Protein AF-A0A955PTR4-F1 (afdb_monomer_lite)

pLDDT: mean 89.64, std 8.09, range [51.88, 98.44]

Structure (mmCIF, N/CA/C/O backbone):
data_AF-A0A955PTR4-F1
#
_entry.id   AF-A0A955PTR4-F1
#
loop_
_atom_site.group_PDB
_atom_site.id
_atom_site.type_symbol
_atom_site.label_atom_id
_atom_site.label_alt_id
_atom_site.label_comp_id
_atom_site.label_asym_id
_atom_site.label_entity_id
_atom_site.label_seq_id
_atom_site.pdbx_PDB_ins_code
_atom_site.Cartn_x
_atom_site.Cartn_y
_atom_site.Cartn_z
_atom_site.occupancy
_atom_site.B_iso_or_equiv
_atom_site.auth_seq_id
_atom_site.auth_comp_id
_atom_site.auth_asym_id
_atom_site.auth_atom_id
_atom_site.pdbx_PDB_model_num
ATOM 1 N N . LEU A 1 1 ? 0.702 -15.748 -20.862 1.00 64.31 1 LEU A N 1
ATOM 2 C CA . LEU A 1 1 ? 0.660 -16.627 -19.677 1.00 64.31 1 LEU A CA 1
ATOM 3 C C . LEU A 1 1 ? 0.315 -18.011 -20.183 1.00 64.31 1 LEU A C 1
ATOM 5 O O . LEU A 1 1 ? -0.729 -18.135 -20.808 1.00 64.31 1 LEU A O 1
ATOM 9 N N . ASP A 1 2 ? 1.193 -18.985 -19.986 1.00 73.88 2 ASP A N 1
ATOM 10 C CA . ASP A 1 2 ? 0.874 -20.375 -20.302 1.00 73.88 2 ASP A CA 1
ATOM 11 C C . ASP A 1 2 ? 0.509 -21.081 -18.994 1.00 73.88 2 ASP A C 1
ATOM 13 O O . ASP A 1 2 ? 1.282 -21.047 -18.034 1.00 73.88 2 ASP A O 1
ATOM 17 N N . VAL A 1 3 ? -0.714 -21.602 -18.910 1.00 79.94 3 VAL A N 1
ATOM 18 C CA . VAL A 1 3 ? -1.232 -22.267 -17.708 1.00 79.94 3 VAL A CA 1
ATOM 19 C C . VAL A 1 3 ? -1.284 -23.751 -18.009 1.00 79.94 3 VAL A C 1
ATOM 21 O O . VAL A 1 3 ? -2.210 -24.235 -18.656 1.00 79.94 3 VAL A O 1
ATOM 24 N N . VAL A 1 4 ? -0.278 -24.472 -17.524 1.00 82.06 4 VAL A N 1
ATOM 25 C CA . VAL A 1 4 ? -0.208 -25.926 -17.660 1.00 82.06 4 VAL A CA 1
ATOM 26 C C . VAL A 1 4 ? -0.780 -26.559 -16.397 1.00 82.06 4 VAL A C 1
ATOM 28 O O . VAL A 1 4 ? -0.193 -26.461 -15.320 1.00 82.06 4 VAL A O 1
ATOM 31 N N . ILE A 1 5 ? -1.940 -27.204 -16.528 1.00 80.94 5 ILE A N 1
ATOM 32 C CA . ILE A 1 5 ? -2.540 -28.004 -15.458 1.00 80.94 5 ILE A CA 1
ATOM 33 C C . ILE A 1 5 ? -2.042 -29.440 -15.617 1.00 80.94 5 ILE A C 1
ATOM 35 O O . ILE A 1 5 ? -2.319 -30.090 -16.622 1.00 80.94 5 ILE A O 1
ATOM 39 N N . ASN A 1 6 ? -1.306 -29.930 -14.620 1.00 83.31 6 ASN A N 1
ATOM 40 C CA . ASN A 1 6 ? -0.837 -31.312 -14.575 1.00 83.31 6 ASN A CA 1
ATOM 41 C C . ASN A 1 6 ? -1.760 -32.154 -13.684 1.00 83.31 6 ASN A C 1
ATOM 43 O O . ASN A 1 6 ? -2.063 -31.758 -12.561 1.00 83.31 6 ASN A O 1
ATOM 47 N N . GLY A 1 7 ? -2.159 -33.333 -14.169 1.00 85.81 7 GLY A N 1
ATOM 48 C CA . GLY A 1 7 ? -3.088 -34.238 -13.480 1.00 85.81 7 GLY A CA 1
ATOM 49 C C . GLY A 1 7 ? -4.522 -34.160 -14.017 1.00 85.81 7 GLY A C 1
ATOM 50 O O . GLY A 1 7 ? -4.799 -33.427 -14.962 1.00 85.81 7 GLY A O 1
ATOM 51 N N . THR A 1 8 ? -5.428 -34.960 -13.444 1.00 87.88 8 THR A N 1
ATOM 52 C CA . THR A 1 8 ? -6.863 -34.929 -13.787 1.00 87.88 8 THR A CA 1
ATOM 53 C C . THR A 1 8 ? -7.592 -34.063 -12.759 1.00 87.88 8 THR A C 1
ATOM 55 O O . THR A 1 8 ? -7.647 -34.476 -11.601 1.00 87.88 8 THR A O 1
ATOM 58 N N . PRO A 1 9 ? -8.129 -32.887 -13.135 1.00 88.12 9 PRO A N 1
ATOM 59 C CA . PRO A 1 9 ? -8.933 -32.071 -12.230 1.00 88.12 9 PRO A CA 1
ATOM 60 C C . PRO A 1 9 ? -10.156 -32.847 -11.733 1.00 88.12 9 PRO A C 1
ATOM 62 O O . PRO A 1 9 ? -10.814 -33.539 -12.516 1.00 88.12 9 PRO A O 1
ATOM 65 N N . ALA A 1 10 ? -10.470 -32.727 -10.447 1.00 91.06 10 ALA A N 1
ATOM 66 C CA . ALA A 1 10 ? -11.653 -33.322 -9.842 1.00 91.06 10 ALA A CA 1
ATOM 67 C C . ALA A 1 10 ? -12.820 -32.324 -9.794 1.00 91.06 10 ALA A C 1
ATOM 69 O O . ALA A 1 10 ? -12.652 -31.103 -9.863 1.00 91.06 10 ALA A O 1
ATOM 70 N N . ALA A 1 11 ? -14.041 -32.847 -9.659 1.00 90.50 11 ALA A N 1
ATOM 71 C CA . ALA A 1 11 ? -15.215 -32.011 -9.448 1.00 90.50 11 ALA A CA 1
ATOM 72 C C . ALA A 1 11 ? -15.081 -31.249 -8.117 1.00 90.50 11 ALA A C 1
ATOM 74 O O . ALA A 1 11 ? -15.007 -31.867 -7.056 1.00 90.50 11 ALA A O 1
ATOM 75 N N . GLY A 1 12 ? -15.070 -29.916 -8.186 1.00 91.00 12 GLY A N 1
ATOM 76 C CA . GLY A 1 12 ? -14.903 -29.033 -7.026 1.00 91.00 12 GLY A CA 1
ATOM 77 C C . GLY A 1 12 ? -13.548 -28.324 -6.942 1.00 91.00 12 GLY A C 1
ATOM 78 O O . GLY A 1 12 ? -13.390 -27.459 -6.083 1.00 91.00 12 GLY A O 1
ATOM 79 N N . ASP A 1 13 ? -12.601 -28.622 -7.836 1.00 91.12 13 ASP A N 1
ATOM 80 C CA . ASP A 1 13 ? -11.309 -27.934 -7.855 1.00 91.12 13 ASP A CA 1
ATOM 81 C C . ASP A 1 13 ? -11.447 -26.468 -8.305 1.00 91.12 13 ASP A C 1
ATOM 83 O O . ASP A 1 13 ? -12.068 -26.159 -9.326 1.00 91.12 13 ASP A O 1
ATOM 87 N N . VAL A 1 14 ? -10.820 -25.555 -7.555 1.00 89.19 14 VAL A N 1
ATOM 88 C CA . VAL A 1 14 ? -10.741 -24.119 -7.868 1.00 89.19 14 VAL A CA 1
ATOM 89 C C . VAL A 1 14 ? -9.279 -23.690 -7.877 1.00 89.19 14 VAL A C 1
ATOM 91 O O . VAL 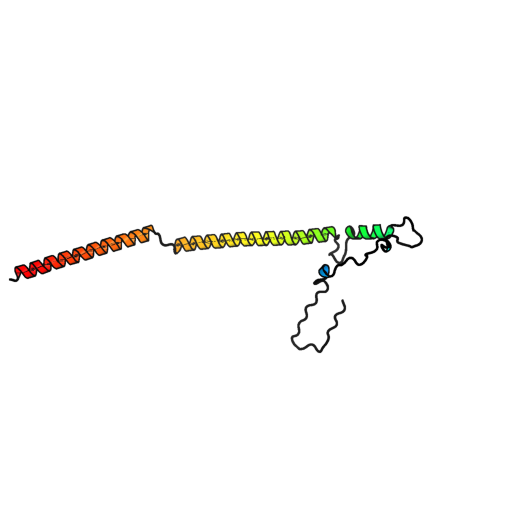A 1 14 ? -8.561 -23.873 -6.895 1.00 89.19 14 VAL A O 1
ATOM 94 N N . PHE A 1 15 ? -8.847 -23.068 -8.974 1.00 86.31 15 PHE A N 1
ATOM 95 C CA . PHE A 1 15 ? -7.480 -22.580 -9.143 1.00 86.31 15 PHE A CA 1
ATOM 96 C C . PHE A 1 15 ? -7.448 -21.053 -9.168 1.00 86.31 15 PHE A C 1
ATOM 98 O O . PHE A 1 15 ? -8.198 -20.415 -9.905 1.00 86.31 15 PHE A O 1
ATOM 105 N N . TYR A 1 16 ? -6.527 -20.470 -8.399 1.00 85.31 16 TYR A N 1
ATOM 106 C CA . TYR A 1 16 ? -6.235 -19.039 -8.431 1.00 85.31 16 TYR A CA 1
ATOM 107 C C . TYR A 1 16 ? -4.935 -18.801 -9.186 1.00 85.31 16 TYR A C 1
ATOM 109 O O . TYR A 1 16 ? -3.874 -19.274 -8.77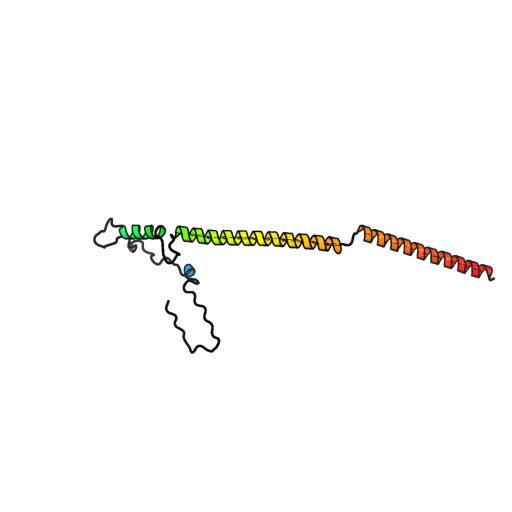9 1.00 85.31 16 TYR A O 1
ATOM 117 N N . VAL A 1 17 ? -5.013 -18.033 -10.269 1.00 86.19 17 VAL A N 1
ATOM 118 C CA . VAL A 1 17 ? -3.860 -17.700 -11.103 1.00 86.19 17 VAL A CA 1
ATOM 119 C C . VAL A 1 17 ? -3.632 -16.196 -11.049 1.00 86.19 17 VAL A C 1
ATOM 121 O O . VAL A 1 17 ? -4.512 -15.411 -11.387 1.00 86.19 17 VAL A O 1
ATOM 124 N N . ASN A 1 18 ? -2.438 -15.792 -10.620 1.00 86.62 18 ASN A N 1
ATOM 125 C CA . ASN A 1 18 ? -1.997 -14.404 -10.651 1.00 86.62 18 ASN A CA 1
ATOM 126 C C . ASN A 1 18 ? -0.582 -14.354 -11.232 1.00 86.62 18 ASN A C 1
ATOM 128 O O . ASN A 1 18 ? 0.375 -14.776 -10.587 1.00 86.62 18 ASN A O 1
ATOM 132 N N . ALA A 1 19 ? -0.471 -13.828 -12.452 1.00 84.69 19 ALA A N 1
ATOM 133 C CA . ALA A 1 19 ? 0.773 -13.754 -13.214 1.00 84.69 19 ALA A CA 1
ATOM 134 C C . ALA A 1 19 ? 1.836 -12.829 -12.595 1.00 84.69 19 ALA A C 1
ATOM 136 O O . ALA A 1 19 ? 3.012 -12.938 -12.922 1.00 84.69 19 ALA A O 1
ATOM 137 N N . GLN A 1 20 ? 1.419 -11.895 -11.742 1.00 85.62 20 GLN A N 1
ATOM 138 C CA . GLN A 1 20 ? 2.263 -10.831 -11.194 1.00 85.62 20 GLN A CA 1
ATOM 139 C C . GLN A 1 20 ? 2.624 -11.078 -9.724 1.00 85.62 20 GLN A C 1
ATOM 141 O O . GLN A 1 20 ? 3.477 -10.385 -9.165 1.00 85.62 20 GLN A O 1
ATOM 146 N N . LYS A 1 21 ? 1.990 -12.061 -9.072 1.00 88.12 21 LYS A N 1
ATOM 147 C CA . LYS A 1 21 ? 2.227 -12.367 -7.660 1.00 88.12 21 LYS A CA 1
ATOM 148 C C . LYS A 1 21 ? 3.695 -12.740 -7.449 1.00 88.12 21 LYS A C 1
ATOM 150 O O . LYS A 1 21 ? 4.177 -13.723 -7.996 1.00 88.12 21 LYS A O 1
ATOM 155 N N . GLY A 1 22 ? 4.392 -11.952 -6.632 1.00 88.56 22 GLY A N 1
ATOM 156 C CA . GLY A 1 22 ? 5.811 -12.162 -6.333 1.00 88.56 22 GLY A CA 1
ATOM 157 C C . GLY A 1 22 ? 6.778 -11.717 -7.436 1.00 88.56 22 GLY A C 1
ATOM 158 O O . GLY A 1 22 ? 7.980 -11.858 -7.246 1.00 88.56 22 GLY A O 1
ATOM 159 N N . ALA A 1 23 ? 6.308 -11.126 -8.543 1.00 90.62 23 ALA A N 1
ATOM 160 C CA . ALA A 1 23 ? 7.179 -10.698 -9.644 1.00 90.62 23 ALA A CA 1
ATOM 161 C C . ALA A 1 23 ? 8.280 -9.730 -9.176 1.00 90.62 23 ALA A C 1
ATOM 163 O O . ALA A 1 23 ? 9.449 -9.909 -9.508 1.00 90.62 23 ALA A O 1
ATOM 164 N N . ALA A 1 24 ? 7.931 -8.765 -8.319 1.00 90.69 24 ALA A N 1
ATOM 165 C CA . ALA A 1 24 ? 8.892 -7.810 -7.766 1.00 90.69 24 ALA A CA 1
ATOM 166 C C . ALA A 1 24 ? 9.992 -8.473 -6.914 1.00 90.69 24 ALA A C 1
ATOM 168 O O . ALA A 1 24 ? 11.110 -7.973 -6.872 1.00 90.69 24 ALA A O 1
ATOM 169 N N . GLN A 1 25 ? 9.710 -9.611 -6.264 1.00 93.81 25 GLN A N 1
ATOM 170 C CA . GLN A 1 25 ? 10.704 -10.346 -5.464 1.00 93.81 25 GLN A CA 1
ATOM 171 C C . GLN A 1 25 ? 11.752 -11.044 -6.338 1.00 93.81 25 GLN A C 1
ATOM 173 O O . GLN A 1 25 ? 12.829 -11.381 -5.858 1.00 93.81 25 GLN A O 1
ATOM 178 N N . GLN A 1 26 ? 11.431 -11.277 -7.611 1.00 91.75 26 GLN A N 1
ATOM 179 C CA . GLN A 1 26 ? 12.315 -11.919 -8.581 1.00 91.75 26 GLN A CA 1
ATOM 180 C C . GLN A 1 26 ? 13.119 -10.904 -9.401 1.00 91.75 26 GLN A C 1
ATOM 182 O O . GLN A 1 26 ? 13.964 -11.301 -10.203 1.00 91.75 26 GLN A O 1
ATOM 187 N N . PHE A 1 27 ? 12.870 -9.602 -9.230 1.00 92.56 27 PHE A N 1
ATOM 188 C CA . PHE A 1 27 ? 13.639 -8.575 -9.920 1.00 92.56 27 PHE A CA 1
ATOM 189 C C . PHE A 1 27 ? 15.095 -8.587 -9.458 1.00 92.56 27 PHE A C 1
ATOM 191 O O . PHE A 1 27 ? 15.402 -8.480 -8.273 1.00 92.56 27 PHE A O 1
ATOM 198 N N . ALA A 1 28 ? 15.995 -8.683 -10.432 1.00 95.19 28 ALA A N 1
ATOM 199 C CA . ALA A 1 28 ? 17.432 -8.600 -10.246 1.00 95.19 28 ALA A CA 1
ATOM 200 C C . ALA A 1 28 ? 18.061 -7.895 -11.451 1.00 95.19 28 ALA A C 1
ATOM 202 O O . ALA A 1 28 ? 17.550 -7.962 -12.572 1.00 95.19 28 ALA A O 1
ATOM 203 N N . VAL A 1 29 ? 19.191 -7.225 -11.228 1.00 93.94 29 VAL A N 1
ATOM 204 C CA . VAL A 1 29 ? 19.962 -6.623 -12.319 1.00 93.94 29 VAL A CA 1
ATOM 205 C C . VAL A 1 29 ? 20.716 -7.734 -13.045 1.00 93.94 29 VAL A C 1
ATOM 207 O O . VAL A 1 29 ? 21.630 -8.337 -12.491 1.00 93.94 29 VAL A O 1
ATOM 210 N N . ALA A 1 30 ? 20.324 -8.011 -14.289 1.00 93.50 30 ALA A N 1
ATOM 211 C CA . ALA A 1 30 ? 20.936 -9.069 -15.094 1.00 93.50 30 ALA A CA 1
ATOM 212 C C . ALA A 1 30 ? 22.295 -8.669 -15.699 1.00 93.50 30 ALA A C 1
ATOM 214 O O . ALA A 1 30 ? 23.134 -9.530 -15.958 1.00 93.50 30 ALA A O 1
ATOM 215 N N . LEU A 1 31 ? 22.520 -7.374 -15.949 1.00 93.31 31 LEU A N 1
ATOM 216 C CA . LEU A 1 31 ? 23.774 -6.869 -16.511 1.00 93.31 31 LEU A CA 1
ATOM 217 C C . LEU A 1 31 ? 24.726 -6.448 -15.388 1.00 93.31 31 LEU A C 1
ATOM 219 O O . LEU A 1 31 ? 24.484 -5.455 -14.710 1.00 93.31 31 LEU A O 1
ATOM 223 N N . SER A 1 32 ? 25.832 -7.172 -15.232 1.00 94.12 32 SER A N 1
ATOM 224 C CA . SER A 1 32 ? 26.920 -6.820 -14.307 1.00 94.12 32 SER A CA 1
ATOM 225 C C . SER A 1 32 ? 28.075 -6.065 -14.974 1.00 94.12 32 SER A C 1
ATOM 227 O O . SER A 1 32 ? 28.936 -5.530 -14.286 1.00 94.12 32 SER A O 1
ATOM 229 N N . ASP A 1 33 ? 28.119 -6.068 -16.306 1.00 95.88 33 ASP A N 1
ATOM 230 C CA . ASP A 1 33 ? 29.171 -5.469 -17.126 1.00 95.88 33 ASP A CA 1
ATOM 231 C C . ASP A 1 33 ? 28.598 -4.267 -17.883 1.00 95.88 33 ASP A C 1
ATOM 233 O O . ASP A 1 33 ? 27.625 -4.399 -18.634 1.00 95.88 33 ASP A O 1
ATOM 237 N N . THR A 1 34 ? 29.189 -3.093 -17.666 1.00 91.12 34 THR A N 1
ATOM 238 C CA . THR A 1 34 ? 28.745 -1.831 -18.265 1.00 91.12 34 THR A CA 1
ATOM 239 C C . THR A 1 34 ? 28.941 -1.799 -19.775 1.00 91.12 34 THR A C 1
ATOM 241 O O . THR A 1 34 ? 28.160 -1.145 -20.465 1.00 91.12 34 THR A O 1
ATOM 244 N N . ASP A 1 35 ? 29.907 -2.553 -20.307 1.00 91.06 35 ASP A N 1
ATOM 245 C CA . ASP A 1 35 ? 30.190 -2.591 -21.747 1.00 91.06 35 ASP A CA 1
ATOM 246 C C . ASP A 1 35 ? 29.093 -3.330 -22.530 1.00 91.06 35 ASP A C 1
ATOM 248 O O . ASP A 1 35 ? 28.985 -3.207 -23.750 1.00 91.06 35 ASP A O 1
ATOM 252 N N . LYS A 1 36 ? 28.219 -4.065 -21.829 1.00 91.75 36 LYS A N 1
ATOM 253 C CA . LYS A 1 36 ? 27.065 -4.764 -22.415 1.00 91.75 36 LYS A CA 1
ATOM 254 C C . LYS A 1 36 ? 25.796 -3.915 -22.470 1.00 91.75 36 LYS A C 1
ATOM 256 O O . LYS A 1 36 ? 24.760 -4.402 -22.925 1.00 91.75 36 LYS A O 1
ATOM 261 N N . ILE A 1 37 ? 25.841 -2.662 -22.019 1.00 91.62 37 ILE A N 1
ATOM 262 C CA . ILE A 1 37 ? 24.693 -1.759 -22.113 1.00 91.62 37 ILE A CA 1
ATOM 263 C C . ILE A 1 37 ? 24.484 -1.373 -23.582 1.00 91.62 37 ILE A C 1
ATOM 265 O O . ILE A 1 37 ? 25.282 -0.660 -24.187 1.00 91.62 37 ILE A O 1
ATOM 269 N N . ALA A 1 38 ? 23.361 -1.806 -24.156 1.00 92.69 38 ALA A N 1
ATOM 270 C CA . ALA A 1 38 ? 22.997 -1.555 -25.550 1.00 92.69 38 ALA A CA 1
ATOM 271 C C . ALA A 1 38 ? 22.467 -0.122 -25.781 1.00 92.69 38 ALA A C 1
ATOM 273 O O . ALA A 1 38 ? 21.327 0.066 -26.205 1.00 92.69 38 ALA A O 1
ATOM 274 N N . ALA A 1 39 ? 23.282 0.897 -25.486 1.00 93.31 39 ALA A N 1
ATOM 275 C CA . ALA A 1 39 ? 22.902 2.312 -25.578 1.00 93.31 39 ALA A CA 1
ATOM 276 C C . ALA A 1 39 ? 22.719 2.819 -27.024 1.00 93.31 39 ALA A C 1
ATOM 278 O O . ALA A 1 39 ? 21.898 3.709 -27.266 1.00 93.31 39 ALA A O 1
ATOM 279 N N . ALA A 1 40 ? 23.452 2.247 -27.982 1.00 94.75 40 ALA A N 1
ATOM 280 C CA . ALA A 1 40 ? 23.362 2.587 -29.399 1.00 94.75 40 ALA A CA 1
ATOM 281 C C . ALA A 1 40 ? 22.292 1.750 -30.113 1.00 94.75 40 ALA A C 1
ATOM 283 O O . ALA A 1 40 ? 22.169 0.552 -29.867 1.00 94.75 40 ALA A O 1
ATOM 284 N N . SER A 1 41 ? 21.558 2.356 -31.051 1.00 92.94 41 SER A N 1
ATOM 285 C CA . SER A 1 41 ? 20.563 1.635 -31.864 1.00 92.94 41 SER A CA 1
ATOM 286 C C . SER A 1 41 ? 21.179 0.720 -32.929 1.00 92.94 41 SER A C 1
ATOM 288 O O . SER A 1 41 ? 20.531 -0.222 -33.375 1.00 92.94 41 SER A O 1
ATOM 290 N N . THR A 1 42 ? 22.422 0.983 -33.348 1.00 90.31 42 THR A N 1
ATOM 291 C CA . THR A 1 42 ? 23.145 0.188 -34.353 1.00 90.31 42 THR A CA 1
ATOM 292 C C . THR A 1 42 ? 24.648 0.159 -34.071 1.00 90.31 42 THR A C 1
ATOM 294 O O . THR A 1 42 ? 25.198 1.092 -33.484 1.00 90.31 42 THR A O 1
ATOM 297 N N . ALA A 1 43 ? 25.332 -0.882 -34.557 1.00 83.75 43 ALA A N 1
ATOM 298 C CA . ALA A 1 43 ? 26.788 -1.023 -34.443 1.00 83.75 43 ALA A CA 1
ATOM 299 C C . ALA A 1 43 ? 27.584 -0.045 -35.334 1.00 83.75 43 ALA A C 1
ATOM 301 O O . ALA A 1 43 ? 28.770 0.157 -35.110 1.00 83.75 43 ALA A O 1
ATOM 302 N N . ALA A 1 44 ? 26.954 0.573 -36.338 1.00 78.88 44 ALA A N 1
ATOM 303 C CA . ALA A 1 44 ? 27.612 1.512 -37.253 1.00 78.88 44 ALA A CA 1
ATOM 304 C C . ALA A 1 44 ? 27.668 2.961 -36.721 1.00 78.88 44 ALA A C 1
ATOM 306 O O . ALA A 1 44 ? 28.337 3.801 -37.311 1.00 78.88 44 ALA A O 1
ATOM 307 N N . GLY A 1 45 ? 26.957 3.268 -35.629 1.00 66.94 45 GLY A N 1
ATOM 308 C CA . GLY A 1 45 ? 26.850 4.616 -35.052 1.00 66.94 45 GLY A CA 1
ATOM 309 C C . GLY A 1 45 ? 27.739 4.872 -33.831 1.00 66.94 45 GLY A C 1
ATOM 310 O O . GLY A 1 45 ? 27.508 5.837 -33.105 1.00 66.94 45 GLY A O 1
ATOM 311 N N . ILE A 1 46 ? 28.703 3.997 -33.551 1.00 76.50 46 ILE A N 1
ATOM 312 C CA . ILE A 1 46 ? 29.617 4.114 -32.408 1.00 76.50 46 ILE A CA 1
ATOM 313 C C . ILE A 1 46 ? 30.993 4.650 -32.844 1.00 76.50 46 ILE A C 1
ATOM 315 O O . ILE A 1 46 ? 31.500 4.215 -33.878 1.00 76.50 46 ILE A O 1
ATOM 319 N N . PRO A 1 47 ? 31.619 5.550 -32.051 1.00 79.31 47 PRO A N 1
ATOM 320 C CA . PRO A 1 47 ? 31.128 6.112 -30.785 1.00 79.31 47 PRO A CA 1
ATOM 321 C C . PRO A 1 47 ? 30.130 7.274 -30.979 1.00 79.31 47 PRO A C 1
ATOM 323 O O . PRO A 1 47 ? 30.234 8.039 -31.932 1.00 79.31 47 PRO A O 1
ATOM 326 N N . GLY A 1 48 ? 29.188 7.436 -30.040 1.00 83.94 48 GLY A N 1
ATOM 327 C CA . GLY A 1 48 ? 28.320 8.624 -29.937 1.00 83.94 48 GLY A CA 1
ATOM 328 C C . GLY A 1 48 ? 26.813 8.384 -30.096 1.00 83.94 48 GLY A C 1
ATOM 329 O O . GLY A 1 48 ? 26.026 9.202 -29.625 1.00 83.94 48 GLY A O 1
ATOM 330 N N . ASN A 1 49 ? 26.378 7.270 -30.690 1.00 92.75 49 ASN A N 1
ATOM 331 C CA . ASN A 1 49 ? 24.953 6.927 -30.753 1.00 92.75 49 ASN A CA 1
ATOM 332 C C . ASN A 1 49 ? 24.421 6.490 -29.374 1.00 92.75 49 ASN A C 1
ATOM 334 O O . ASN A 1 49 ? 24.896 5.516 -28.793 1.00 92.75 49 ASN A O 1
ATOM 338 N N . ASN A 1 50 ? 23.404 7.198 -28.880 1.00 93.00 50 ASN A N 1
ATOM 339 C CA . ASN A 1 50 ? 22.729 6.949 -27.605 1.00 93.00 50 ASN A CA 1
ATOM 340 C C . ASN A 1 50 ? 21.204 6.776 -27.759 1.00 93.00 50 ASN A C 1
ATOM 342 O O . ASN A 1 50 ? 20.457 6.960 -26.796 1.00 93.00 50 ASN A O 1
ATOM 346 N N . THR A 1 51 ? 20.715 6.452 -28.960 1.00 95.12 51 THR A N 1
ATOM 347 C CA . THR A 1 51 ? 19.274 6.414 -29.253 1.00 95.12 51 THR A CA 1
ATOM 348 C C . THR A 1 51 ? 18.508 5.446 -28.347 1.00 95.12 51 THR A C 1
ATOM 350 O O . THR A 1 51 ? 17.434 5.795 -27.863 1.00 95.12 51 THR A O 1
ATOM 353 N N . ASN A 1 52 ? 19.047 4.258 -28.052 1.00 94.50 52 ASN A N 1
ATOM 354 C CA . ASN A 1 52 ? 18.370 3.320 -27.151 1.00 94.50 52 ASN A CA 1
ATOM 355 C C . ASN A 1 52 ? 18.373 3.819 -25.702 1.00 94.50 52 ASN A C 1
ATOM 357 O O . ASN A 1 52 ? 17.402 3.593 -24.986 1.00 94.50 52 ASN A O 1
ATOM 361 N N . ALA A 1 53 ? 19.423 4.526 -25.276 1.00 93.88 53 ALA A N 1
ATOM 362 C CA . ALA A 1 53 ? 19.451 5.149 -23.955 1.00 93.88 53 ALA A CA 1
ATOM 363 C C . ALA A 1 53 ? 18.382 6.251 -23.830 1.00 93.88 53 ALA A C 1
ATOM 365 O O . ALA A 1 53 ? 17.688 6.316 -22.818 1.00 93.88 53 ALA A O 1
ATOM 366 N N . LEU A 1 54 ? 18.182 7.064 -24.874 1.00 94.94 54 LEU A N 1
ATOM 367 C CA . LEU A 1 54 ? 17.087 8.041 -24.918 1.00 94.94 54 LEU A CA 1
ATOM 368 C C . LEU A 1 54 ? 15.713 7.356 -24.879 1.00 94.94 54 LEU A C 1
ATOM 370 O O . LEU A 1 54 ? 14.833 7.797 -24.142 1.00 94.94 54 LEU A O 1
ATOM 374 N N . ASN A 1 55 ? 15.543 6.245 -25.603 1.00 95.12 55 ASN A N 1
ATOM 375 C CA . ASN A 1 55 ? 14.311 5.456 -25.558 1.00 95.12 55 ASN A CA 1
ATOM 376 C C . ASN A 1 55 ? 14.056 4.864 -24.163 1.00 95.12 55 ASN A C 1
ATOM 378 O O . ASN A 1 55 ? 12.918 4.879 -23.702 1.00 95.12 55 ASN A O 1
ATOM 382 N N . LEU A 1 56 ? 15.097 4.392 -23.469 1.00 93.81 56 LEU A N 1
ATOM 383 C CA . LEU A 1 56 ? 14.999 3.895 -22.095 1.00 93.81 56 LEU A CA 1
ATOM 384 C C . LEU A 1 56 ? 14.531 4.994 -21.133 1.00 93.81 56 LEU A C 1
ATOM 386 O O . LEU A 1 56 ? 13.642 4.755 -20.323 1.00 93.81 56 LEU A O 1
ATOM 390 N N . VAL A 1 57 ? 15.075 6.209 -21.251 1.00 93.88 57 VAL A N 1
ATOM 391 C CA . VAL A 1 57 ? 14.607 7.363 -20.463 1.00 93.88 57 VAL A CA 1
ATOM 392 C C . VAL A 1 57 ? 13.148 7.689 -20.793 1.00 93.88 57 VAL A C 1
ATOM 394 O O . VAL A 1 57 ? 12.353 7.937 -19.888 1.00 93.88 57 VAL A O 1
ATOM 397 N N . ALA A 1 58 ? 12.765 7.624 -22.070 1.00 94.31 58 ALA A N 1
ATOM 398 C CA . ALA A 1 58 ? 11.397 7.896 -22.501 1.00 94.31 58 ALA A CA 1
ATOM 399 C C . ALA A 1 58 ? 10.368 6.899 -21.936 1.00 94.31 58 ALA A C 1
ATOM 401 O O . ALA A 1 58 ? 9.205 7.265 -21.792 1.00 94.31 58 ALA A O 1
ATOM 402 N N . ILE A 1 59 ? 10.759 5.677 -21.546 1.00 93.19 59 ILE A N 1
ATOM 403 C CA . ILE A 1 59 ? 9.854 4.728 -20.866 1.00 93.19 59 ILE A CA 1
ATOM 404 C C . ILE A 1 59 ? 9.261 5.344 -19.591 1.00 93.19 59 ILE A C 1
ATOM 406 O O . ILE A 1 59 ? 8.097 5.090 -19.283 1.00 93.19 59 ILE A O 1
ATOM 410 N N . HIS A 1 60 ? 10.016 6.185 -18.878 1.00 88.38 60 HIS A N 1
ATOM 411 C CA . HIS A 1 60 ? 9.534 6.858 -17.672 1.00 88.38 60 HIS A CA 1
ATOM 412 C C . HIS A 1 60 ? 8.393 7.847 -17.959 1.00 88.38 60 HIS A C 1
ATOM 414 O O . HIS A 1 60 ? 7.474 7.982 -17.153 1.00 88.38 60 HIS A O 1
ATOM 420 N N . THR A 1 61 ? 8.438 8.530 -19.106 1.00 89.81 61 THR A N 1
ATOM 421 C CA . THR A 1 61 ? 7.498 9.604 -19.471 1.00 89.81 61 THR A CA 1
ATOM 422 C C . THR A 1 61 ? 6.406 9.167 -20.440 1.00 89.81 61 THR A C 1
ATOM 424 O O . THR A 1 61 ? 5.395 9.852 -20.579 1.00 89.81 61 THR A O 1
ATOM 427 N N . ASN A 1 62 ? 6.597 8.049 -21.134 1.00 95.00 62 ASN A N 1
ATOM 428 C CA . ASN A 1 62 ? 5.604 7.502 -22.043 1.00 95.00 62 ASN A CA 1
ATOM 429 C C . ASN A 1 62 ? 4.449 6.878 -21.259 1.00 95.00 62 ASN A C 1
ATOM 431 O O . ASN A 1 62 ? 4.625 6.331 -20.170 1.00 95.00 62 ASN A O 1
ATOM 435 N N . ARG A 1 63 ? 3.250 6.964 -21.834 1.00 95.44 63 ARG A N 1
ATOM 436 C CA . ARG A 1 63 ? 2.050 6.350 -21.268 1.00 95.44 63 ARG A CA 1
ATOM 437 C C . ARG A 1 63 ? 1.999 4.881 -21.669 1.00 95.44 63 ARG A C 1
ATOM 439 O O . ARG A 1 63 ? 2.156 4.561 -22.846 1.00 95.44 63 ARG A O 1
ATOM 446 N N . HIS A 1 64 ? 1.744 4.009 -20.701 1.00 93.56 64 HIS A N 1
ATOM 447 C CA . HIS A 1 64 ? 1.685 2.562 -20.902 1.00 93.56 64 HIS A CA 1
ATOM 448 C C . HIS A 1 64 ? 0.244 2.083 -20.783 1.00 93.56 64 HIS A C 1
ATOM 450 O O . HIS A 1 64 ? -0.401 2.299 -19.757 1.00 93.56 64 HIS A O 1
ATOM 456 N N . VAL A 1 65 ? -0.271 1.429 -21.826 1.00 92.12 65 VAL A N 1
ATOM 457 C CA . VAL A 1 65 ? -1.656 0.921 -21.858 1.00 92.12 65 VAL A CA 1
ATOM 458 C C . VAL A 1 65 ? -1.898 -0.087 -20.733 1.00 92.12 65 VAL A C 1
ATOM 460 O O . VAL A 1 65 ? -2.923 0.001 -20.061 1.00 92.12 65 VAL A O 1
ATOM 463 N N . ASP A 1 66 ? -0.917 -0.947 -20.453 1.00 88.88 66 ASP A N 1
ATOM 464 C CA . ASP A 1 66 ? -0.983 -1.967 -19.396 1.00 88.88 66 ASP A CA 1
ATOM 465 C C . ASP A 1 66 ? -1.109 -1.379 -17.980 1.00 88.88 66 ASP A C 1
ATOM 467 O O . ASP A 1 66 ? -1.555 -2.065 -17.064 1.00 88.88 66 ASP A O 1
ATOM 471 N N . LEU A 1 67 ? -0.748 -0.104 -17.798 1.00 90.62 67 LEU A N 1
ATOM 472 C CA . LEU A 1 67 ? -0.873 0.620 -16.529 1.00 90.62 67 LEU A CA 1
ATOM 473 C C . LEU A 1 67 ? -2.165 1.446 -16.441 1.00 90.62 67 LEU A C 1
ATOM 475 O O . LEU A 1 67 ? -2.317 2.250 -15.529 1.00 90.62 67 LEU A O 1
ATOM 479 N N . GLY A 1 68 ? -3.088 1.296 -17.395 1.00 91.62 68 GLY A N 1
ATOM 480 C CA . GLY A 1 68 ? -4.270 2.157 -17.504 1.00 91.62 68 GLY A CA 1
ATOM 481 C C . GLY A 1 68 ? -4.008 3.427 -18.312 1.00 91.62 68 GLY A C 1
ATOM 482 O O . GLY A 1 68 ? -4.632 4.460 -18.078 1.00 91.62 68 GLY A O 1
ATOM 483 N N . ASN A 1 69 ? -3.084 3.355 -19.277 1.00 95.25 69 ASN A N 1
ATOM 484 C CA . ASN A 1 69 ? -2.661 4.478 -20.109 1.00 95.25 69 ASN A CA 1
ATOM 485 C C . ASN A 1 69 ? -2.117 5.640 -19.267 1.00 95.25 69 ASN A C 1
ATOM 487 O O . ASN A 1 69 ? -2.522 6.769 -19.480 1.00 95.25 69 ASN A O 1
ATOM 491 N N . VAL A 1 70 ? -1.214 5.395 -18.318 1.00 95.94 70 VAL A N 1
ATOM 492 C CA . VAL A 1 70 ? -0.543 6.436 -17.510 1.00 95.94 70 VAL A CA 1
ATOM 493 C C . VAL A 1 70 ? 0.975 6.276 -17.582 1.00 95.94 70 VAL A C 1
ATOM 495 O O . VAL A 1 70 ? 1.467 5.267 -18.093 1.00 95.94 70 VAL A O 1
ATOM 498 N N . THR A 1 71 ? 1.730 7.276 -17.123 1.00 95.75 71 THR A N 1
ATOM 499 C CA . THR A 1 71 ? 3.194 7.156 -17.027 1.00 95.75 71 THR A CA 1
ATOM 500 C C . THR A 1 71 ? 3.598 6.302 -15.822 1.00 95.75 71 THR A C 1
ATOM 502 O O . THR A 1 71 ? 2.797 6.087 -14.910 1.00 95.75 71 THR A O 1
ATOM 505 N N . LEU A 1 72 ? 4.848 5.827 -15.781 1.00 93.62 72 LEU A N 1
ATOM 506 C CA . LEU A 1 72 ? 5.354 5.088 -14.614 1.00 93.62 72 LEU A CA 1
ATOM 507 C C . LEU A 1 72 ? 5.311 5.937 -13.333 1.00 93.62 72 LEU A C 1
ATOM 509 O O . LEU A 1 72 ? 4.974 5.427 -12.265 1.00 93.62 72 LEU A O 1
ATOM 513 N N . ASN A 1 73 ? 5.605 7.233 -13.447 1.00 92.50 73 ASN A N 1
ATOM 514 C CA . ASN A 1 73 ? 5.556 8.167 -12.325 1.00 92.50 73 ASN A CA 1
ATOM 515 C C . ASN A 1 73 ? 4.125 8.396 -11.814 1.00 92.50 73 ASN A C 1
ATOM 517 O O . ASN A 1 73 ? 3.887 8.415 -10.605 1.00 92.50 73 ASN A O 1
ATOM 521 N N . ASP A 1 74 ? 3.166 8.535 -12.732 1.00 94.38 74 ASP A N 1
ATOM 522 C CA . ASP A 1 74 ? 1.754 8.681 -12.373 1.00 94.38 74 ASP A CA 1
ATOM 523 C C . ASP A 1 74 ? 1.245 7.415 -11.685 1.00 94.38 74 ASP A C 1
ATOM 525 O O . ASP A 1 74 ? 0.632 7.501 -10.626 1.00 94.38 74 ASP A O 1
ATOM 529 N N . TYR A 1 75 ? 1.552 6.237 -12.240 1.00 94.62 75 TYR A N 1
ATOM 530 C CA . TYR A 1 75 ? 1.154 4.956 -11.657 1.00 94.62 75 TYR A CA 1
ATOM 531 C C . TYR A 1 75 ? 1.685 4.791 -10.227 1.00 94.62 75 TYR A C 1
ATOM 533 O O . TYR A 1 75 ? 0.953 4.378 -9.325 1.00 94.62 75 TYR A O 1
ATOM 541 N N . HIS A 1 76 ? 2.948 5.162 -9.998 1.00 92.56 76 HIS A N 1
ATOM 542 C CA . HIS A 1 76 ? 3.546 5.152 -8.666 1.00 92.56 76 HIS A CA 1
ATOM 543 C C . HIS A 1 76 ? 2.829 6.109 -7.703 1.00 92.56 76 HIS A C 1
ATOM 545 O O . HIS A 1 76 ? 2.495 5.722 -6.583 1.00 92.56 76 HIS A O 1
ATOM 551 N N . THR A 1 77 ? 2.547 7.332 -8.156 1.00 95.19 77 THR A N 1
ATOM 552 C CA . THR A 1 77 ? 1.865 8.359 -7.357 1.00 95.19 77 THR A CA 1
ATOM 553 C C . THR A 1 77 ? 0.438 7.944 -7.003 1.00 95.19 77 THR A C 1
ATOM 555 O O . THR A 1 77 ? 0.038 8.085 -5.850 1.00 95.19 77 THR A O 1
ATOM 558 N N . ILE A 1 78 ? -0.307 7.384 -7.961 1.00 95.50 78 ILE A N 1
ATOM 559 C CA . ILE A 1 78 ? -1.660 6.851 -7.751 1.00 95.50 78 ILE A CA 1
ATOM 560 C C . ILE A 1 78 ? -1.621 5.727 -6.717 1.00 95.50 78 ILE A C 1
ATOM 562 O O . ILE A 1 78 ? -2.338 5.792 -5.728 1.00 95.50 78 ILE A O 1
ATOM 566 N N . THR A 1 79 ? -0.718 4.756 -6.880 1.00 94.19 79 THR A N 1
ATOM 567 C CA . THR A 1 79 ? -0.609 3.612 -5.960 1.00 94.19 79 THR A CA 1
ATOM 568 C C . THR A 1 79 ? -0.333 4.061 -4.519 1.00 94.19 79 THR A C 1
ATOM 570 O O . THR A 1 79 ? -0.942 3.554 -3.579 1.00 94.19 79 THR A O 1
ATOM 573 N N . ILE A 1 80 ? 0.579 5.021 -4.322 1.00 96.56 80 ILE A N 1
ATOM 574 C CA . ILE A 1 80 ? 0.848 5.586 -2.990 1.00 96.56 80 ILE A CA 1
ATOM 575 C C . ILE A 1 80 ? -0.363 6.372 -2.478 1.00 96.56 80 ILE A C 1
ATOM 577 O O . ILE A 1 80 ? -0.705 6.263 -1.299 1.00 96.56 80 ILE A O 1
ATOM 581 N N . GLY A 1 81 ? -1.006 7.149 -3.351 1.00 97.88 81 GLY A N 1
ATOM 582 C CA . GLY A 1 81 ? -2.218 7.899 -3.038 1.00 97.88 81 GLY A CA 1
ATOM 583 C C . GLY A 1 81 ? -3.332 6.995 -2.523 1.00 97.88 81 GLY A C 1
ATOM 584 O O . GLY A 1 81 ? -3.881 7.267 -1.461 1.00 97.88 81 GLY A O 1
ATOM 585 N N . ASP A 1 82 ? -3.588 5.877 -3.201 1.00 97.19 82 ASP A N 1
ATOM 586 C CA . ASP A 1 82 ? -4.612 4.901 -2.823 1.00 97.19 82 ASP A CA 1
ATOM 587 C C . ASP A 1 82 ? -4.346 4.309 -1.434 1.00 97.19 82 ASP A C 1
ATOM 589 O O . ASP A 1 82 ? -5.247 4.243 -0.596 1.00 97.19 82 ASP A O 1
ATOM 593 N N . VAL A 1 83 ? -3.093 3.936 -1.142 1.00 98.00 83 VAL A N 1
ATOM 594 C CA . VAL A 1 83 ? -2.696 3.446 0.190 1.00 98.00 83 VAL A CA 1
ATOM 595 C C . VAL A 1 83 ? -2.888 4.530 1.252 1.00 98.00 83 VAL A C 1
ATOM 597 O O . VAL A 1 83 ? -3.404 4.247 2.337 1.00 98.00 83 VAL A O 1
ATOM 600 N N . GLY A 1 84 ? -2.500 5.770 0.952 1.00 98.00 84 GLY A N 1
ATOM 601 C CA . GLY A 1 84 ? -2.677 6.910 1.849 1.00 98.00 84 GLY A CA 1
ATOM 602 C C . GLY A 1 84 ? -4.149 7.185 2.154 1.00 98.00 84 GLY A C 1
ATOM 603 O O . GLY A 1 84 ? -4.531 7.284 3.321 1.00 98.00 84 GLY A O 1
ATOM 604 N N . SER A 1 85 ? -4.989 7.231 1.121 1.00 98.12 85 SER A N 1
ATOM 605 C CA . SER A 1 85 ? -6.435 7.420 1.239 1.00 98.12 85 SER A CA 1
ATOM 606 C C . SER A 1 85 ? -7.097 6.292 2.030 1.00 98.12 85 SER A C 1
ATOM 608 O O . SER A 1 85 ? -7.831 6.577 2.975 1.00 98.12 85 SER A O 1
ATOM 610 N N . ALA A 1 86 ? -6.782 5.027 1.733 1.00 98.19 86 ALA A N 1
ATOM 611 C CA . ALA A 1 86 ? -7.322 3.877 2.462 1.00 98.19 86 ALA A CA 1
ATOM 612 C C . ALA A 1 86 ? -6.903 3.870 3.944 1.00 98.19 86 ALA A C 1
ATOM 614 O O . ALA A 1 86 ? -7.692 3.533 4.832 1.00 98.19 86 ALA A O 1
ATOM 615 N N . THR A 1 87 ? -5.666 4.283 4.232 1.00 98.31 87 THR A N 1
ATOM 616 C CA . THR A 1 87 ? -5.162 4.419 5.607 1.00 98.31 87 THR A CA 1
ATOM 617 C C . THR A 1 87 ? -5.897 5.529 6.357 1.00 98.31 87 THR A C 1
ATOM 619 O O . THR A 1 87 ? -6.304 5.339 7.507 1.00 98.31 87 THR A O 1
ATOM 622 N N . GLN A 1 88 ? -6.103 6.679 5.712 1.00 98.19 88 GLN A N 1
ATOM 623 C CA . GLN A 1 88 ? -6.840 7.803 6.287 1.00 98.19 88 GLN A CA 1
ATOM 624 C C . GLN A 1 88 ? -8.299 7.432 6.579 1.00 98.19 88 GLN A C 1
ATOM 626 O O . GLN A 1 88 ? -8.799 7.737 7.664 1.00 98.19 88 GLN A O 1
ATOM 631 N N . GLU A 1 89 ? -8.966 6.752 5.646 1.00 98.19 89 GLU A N 1
ATOM 632 C CA . GLU A 1 89 ? -10.333 6.260 5.823 1.00 98.19 89 GLU A CA 1
ATOM 633 C C . GLU A 1 89 ? -10.420 5.284 7.002 1.00 98.19 89 GLU A C 1
ATOM 635 O O . GLU A 1 89 ? -11.240 5.464 7.903 1.00 98.19 89 GLU A O 1
ATOM 640 N N . SER A 1 90 ? -9.507 4.310 7.061 1.00 98.25 90 SER A N 1
ATOM 641 C CA . SER A 1 90 ? -9.453 3.322 8.146 1.00 98.25 90 SER A CA 1
ATOM 642 C C . SER A 1 90 ? -9.203 3.971 9.510 1.00 98.25 90 SER A C 1
ATOM 644 O O . SER A 1 90 ? -9.833 3.606 10.502 1.00 98.25 90 SER A O 1
ATOM 646 N N . THR A 1 91 ? -8.320 4.970 9.568 1.00 98.38 91 THR A N 1
ATOM 647 C CA . THR A 1 91 ? -8.019 5.717 10.801 1.00 98.38 91 THR A CA 1
ATOM 648 C C 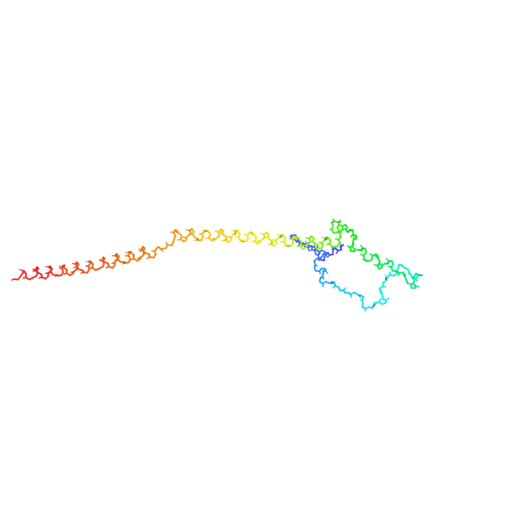. THR A 1 91 ? -9.230 6.517 11.272 1.00 98.38 91 THR A C 1
ATOM 650 O O . THR A 1 91 ? -9.554 6.516 12.460 1.00 98.38 91 THR A O 1
ATOM 653 N N . GLN A 1 92 ? -9.935 7.170 10.345 1.00 98.38 92 GLN A N 1
ATOM 654 C CA . GLN A 1 92 ? -11.143 7.921 10.668 1.00 98.38 92 GLN A CA 1
ATOM 655 C C . GLN A 1 92 ? -12.259 6.997 11.168 1.00 98.38 92 GLN A C 1
ATOM 657 O O . GLN A 1 92 ? -12.910 7.309 12.167 1.00 98.38 92 GLN A O 1
ATOM 662 N N . ALA A 1 93 ? -12.453 5.850 10.514 1.00 98.25 93 ALA A N 1
ATOM 663 C CA . ALA A 1 93 ? -13.420 4.844 10.936 1.00 98.25 93 ALA A CA 1
ATOM 664 C C . ALA A 1 93 ? -13.097 4.301 12.336 1.00 98.25 93 ALA A C 1
ATOM 666 O O . ALA A 1 93 ? -13.993 4.204 13.177 1.00 98.25 93 ALA A O 1
ATOM 667 N N . LEU A 1 94 ? -11.820 4.011 12.612 1.00 98.44 94 LEU A N 1
ATOM 668 C CA . LEU A 1 94 ? -11.359 3.577 13.930 1.00 98.44 94 LEU A CA 1
ATOM 669 C C . LEU A 1 94 ? -11.654 4.630 15.003 1.00 98.44 94 LEU A C 1
ATOM 671 O O . LEU A 1 94 ? -12.211 4.296 16.043 1.00 98.44 94 LEU A O 1
ATOM 675 N N . HIS A 1 95 ? -11.339 5.899 14.738 1.00 98.31 95 HIS A N 1
ATOM 676 C CA . HIS A 1 95 ? -11.609 6.992 15.671 1.00 98.31 95 HIS A CA 1
ATOM 677 C C . HIS A 1 95 ? -13.108 7.142 15.964 1.00 98.31 95 HIS A C 1
ATOM 679 O O . HIS A 1 95 ? -13.512 7.241 17.121 1.00 98.31 95 HIS A O 1
ATOM 685 N N . SER A 1 96 ? -13.955 7.100 14.932 1.00 98.06 96 SER A N 1
ATOM 686 C CA . SER A 1 96 ? -15.411 7.145 15.106 1.00 98.06 96 SER A CA 1
ATOM 687 C C . SER A 1 96 ? -15.933 5.966 15.928 1.00 98.06 96 SER A C 1
ATOM 689 O O . SER A 1 96 ? -16.793 6.157 16.785 1.00 98.06 96 SER A O 1
ATOM 691 N N . LYS A 1 97 ? -15.395 4.760 15.712 1.00 97.94 97 LYS A N 1
ATOM 692 C CA . LYS A 1 97 ? -15.762 3.575 16.495 1.00 97.94 97 LYS A CA 1
ATOM 693 C C . LYS A 1 97 ? -15.283 3.656 17.939 1.00 97.94 97 LYS A C 1
ATOM 695 O O . LYS A 1 97 ? -16.018 3.240 18.827 1.00 97.94 97 LYS A O 1
ATOM 700 N N . GLN A 1 98 ? -14.108 4.231 18.185 1.00 98.00 98 GLN A N 1
ATOM 701 C CA . GLN A 1 98 ? -13.628 4.462 19.544 1.00 98.00 98 GLN A CA 1
ATOM 702 C C . GLN A 1 98 ? -14.550 5.425 20.298 1.00 98.00 98 GLN A C 1
ATOM 704 O O . GLN A 1 98 ? -14.971 5.112 21.405 1.00 98.00 98 GLN A O 1
ATOM 709 N N . LEU A 1 99 ? -14.955 6.534 19.670 1.00 97.94 99 LEU A N 1
ATOM 710 C CA . LEU A 1 99 ? -15.912 7.468 20.271 1.00 97.94 99 LEU A CA 1
ATOM 711 C C . LEU A 1 99 ? -17.260 6.806 20.588 1.00 97.94 99 LEU A C 1
ATOM 713 O O . LEU A 1 99 ? -17.840 7.070 21.638 1.00 97.94 99 LEU A O 1
ATOM 717 N N . GLU A 1 100 ? -17.760 5.945 19.701 1.00 97.94 100 GLU A N 1
ATOM 718 C CA . GLU A 1 100 ? -18.987 5.173 19.937 1.00 97.94 100 GLU A CA 1
ATOM 719 C C . GLU A 1 100 ? -18.837 4.244 21.155 1.00 97.94 100 GLU A C 1
ATOM 721 O O . GLU A 1 100 ? -19.712 4.206 22.020 1.00 97.94 100 GLU A O 1
ATOM 726 N N . VAL A 1 101 ? -17.705 3.542 21.267 1.00 97.62 101 VAL A N 1
ATOM 727 C CA . VAL A 1 101 ? -17.392 2.688 22.424 1.00 97.62 101 VAL A CA 1
ATOM 728 C C . VAL A 1 101 ? -17.302 3.504 23.712 1.00 97.62 101 VAL A C 1
ATOM 730 O O . VAL A 1 101 ? -17.874 3.094 24.722 1.00 97.62 101 VAL A O 1
ATOM 733 N N . ASP A 1 102 ? -16.639 4.658 23.689 1.00 96.81 102 ASP A N 1
ATOM 734 C CA . ASP A 1 102 ? -16.486 5.522 24.861 1.00 96.81 102 ASP A CA 1
ATOM 735 C C . ASP A 1 102 ? -17.850 6.049 25.335 1.00 96.81 102 ASP A C 1
ATOM 737 O O . ASP A 1 102 ? -18.160 6.005 26.526 1.00 96.81 102 ASP A O 1
ATOM 741 N N . GLN A 1 103 ? -18.717 6.465 24.404 1.00 95.62 103 GLN A N 1
ATOM 742 C CA . GLN A 1 103 ? -20.083 6.906 24.709 1.00 95.62 103 GLN A CA 1
ATOM 743 C C . GLN A 1 103 ? -20.932 5.786 25.319 1.00 95.62 103 GLN A C 1
ATOM 745 O O . GLN A 1 103 ? -21.617 6.001 26.320 1.00 95.62 103 GLN A O 1
ATOM 750 N N . LEU A 1 104 ? -20.886 4.584 24.738 1.00 94.81 104 LEU A N 1
ATOM 751 C CA . LEU A 1 104 ? -21.616 3.429 25.264 1.00 94.81 104 LEU A CA 1
ATOM 752 C C . LEU A 1 104 ? -21.078 2.989 26.629 1.00 94.81 104 LEU A C 1
ATOM 754 O O . LEU A 1 104 ? -21.857 2.576 27.489 1.00 94.81 104 LEU A O 1
ATOM 758 N N . THR A 1 105 ? -19.768 3.107 26.846 1.00 93.50 105 THR A N 1
ATOM 759 C CA . THR A 1 105 ? -19.131 2.818 28.135 1.00 93.50 105 THR A CA 1
ATOM 760 C C . THR A 1 105 ? -19.594 3.812 29.193 1.00 93.50 105 THR A C 1
ATOM 762 O O . THR A 1 105 ? -20.080 3.385 30.236 1.00 93.50 105 THR A O 1
ATOM 765 N N . ALA A 1 106 ? -19.573 5.113 28.894 1.00 90.19 106 ALA A N 1
ATOM 766 C CA . ALA A 1 106 ? -20.073 6.147 29.799 1.00 90.19 106 ALA A CA 1
ATOM 767 C C . ALA A 1 106 ? -21.569 5.973 30.120 1.00 90.19 106 ALA A C 1
ATOM 769 O O . ALA A 1 106 ? -21.984 6.118 31.268 1.00 90.19 106 ALA A O 1
ATOM 770 N N . LEU A 1 107 ? -22.395 5.606 29.131 1.00 89.44 107 LEU A N 1
ATOM 771 C CA . LEU A 1 107 ? -23.813 5.313 29.362 1.00 89.44 107 LEU A CA 1
ATOM 772 C C . LEU A 1 107 ? -23.995 4.089 30.266 1.00 89.44 107 LEU A C 1
ATOM 774 O O . LEU A 1 107 ? -24.817 4.104 31.184 1.00 89.44 107 LEU A O 1
ATOM 778 N N . ARG A 1 108 ? -23.217 3.028 30.028 1.00 89.12 108 ARG A N 1
ATOM 779 C CA . ARG A 1 108 ? -23.226 1.832 30.872 1.00 89.12 108 ARG A CA 1
ATOM 780 C C . ARG A 1 108 ? -22.811 2.166 32.302 1.00 89.12 108 ARG A C 1
ATOM 782 O O . ARG A 1 108 ? -23.470 1.703 33.226 1.00 89.12 108 ARG A O 1
ATOM 789 N N . GLU A 1 109 ? -21.769 2.964 32.495 1.00 84.88 109 GLU A N 1
ATOM 790 C CA . GLU A 1 109 ? -21.336 3.438 33.813 1.00 84.88 109 GLU A CA 1
ATOM 791 C C . GLU A 1 109 ? -22.382 4.342 34.472 1.00 84.88 109 GLU A C 1
ATOM 793 O O . GLU A 1 109 ? -22.585 4.254 35.673 1.00 84.88 109 GLU A O 1
ATOM 798 N N . SER A 1 110 ? -23.128 5.146 33.716 1.00 80.75 110 SER A N 1
ATOM 799 C CA . SER A 1 110 ? -24.217 5.953 34.277 1.00 80.75 110 SER A CA 1
ATOM 800 C C . SER A 1 110 ? -25.405 5.119 34.772 1.00 80.75 110 SER A C 1
ATOM 802 O O . SER A 1 110 ? -26.119 5.573 35.663 1.00 80.75 110 SER A O 1
ATOM 804 N N . VAL A 1 111 ? -25.666 3.951 34.177 1.00 79.38 111 VAL A N 1
ATOM 805 C CA . VAL A 1 111 ? -26.815 3.091 34.531 1.00 79.38 111 VAL A CA 1
ATOM 806 C C . VAL A 1 111 ? -26.426 1.984 35.513 1.00 79.38 111 VAL A C 1
ATOM 808 O O . VAL A 1 111 ? -27.225 1.591 36.355 1.00 79.38 111 VAL A O 1
ATOM 811 N N . SER A 1 112 ? -25.217 1.437 35.385 1.00 66.75 112 SER A N 1
ATOM 812 C CA . SER A 1 112 ? -24.693 0.337 36.208 1.00 66.75 112 SER A CA 1
ATOM 813 C C . SER A 1 112 ? -23.589 0.764 37.174 1.00 66.75 112 SER A C 1
ATOM 815 O O . SER A 1 112 ? -23.059 -0.081 37.893 1.00 66.75 112 SER A O 1
ATOM 817 N N . GLY A 1 113 ? -23.215 2.041 37.192 1.00 65.75 113 GLY A N 1
ATOM 818 C CA . GLY A 1 113 ? -22.303 2.590 38.185 1.00 65.75 113 GLY A CA 1
ATOM 819 C C . GLY A 1 113 ? -22.996 2.671 39.534 1.00 65.75 113 GLY A C 1
ATOM 820 O O . GLY A 1 113 ? -24.070 3.253 39.665 1.00 65.75 113 GLY A O 1
ATOM 821 N N . VAL A 1 114 ? -22.379 2.065 40.542 1.00 69.69 114 VAL A N 1
ATOM 822 C CA . VAL A 1 114 ? -22.800 2.221 41.932 1.00 69.69 114 VAL A CA 1
ATOM 823 C C . VAL A 1 114 ? -22.313 3.588 42.400 1.00 69.69 114 VAL A C 1
ATOM 825 O O . VAL A 1 114 ? -21.122 3.889 42.309 1.00 69.69 114 VAL A O 1
ATOM 828 N N . SER A 1 115 ? -23.220 4.429 42.891 1.00 72.31 115 SER A N 1
ATOM 829 C CA . SER A 1 115 ? -22.821 5.664 43.561 1.00 72.31 115 SER A CA 1
ATOM 830 C C . SER A 1 115 ? -22.202 5.304 44.911 1.00 72.31 115 SER A C 1
ATOM 832 O O . SER A 1 115 ? -22.897 4.797 45.791 1.00 72.31 115 SER A O 1
ATOM 834 N N . LEU A 1 116 ? -20.901 5.564 45.084 1.00 71.75 116 LEU A N 1
ATOM 835 C CA . LEU A 1 116 ? -20.192 5.324 46.350 1.00 71.75 116 LEU A CA 1
ATOM 836 C C . LEU A 1 116 ? -20.863 6.042 47.529 1.00 71.75 116 LEU A C 1
ATOM 838 O O . LEU A 1 116 ? -20.842 5.529 48.642 1.00 71.75 116 LEU A O 1
ATOM 842 N N . ASP A 1 117 ? -21.507 7.184 47.286 1.00 78.25 117 ASP A N 1
ATOM 843 C CA . ASP A 1 117 ? -22.235 7.927 48.314 1.00 78.25 117 ASP A CA 1
ATOM 844 C C . ASP A 1 117 ? -23.567 7.253 48.688 1.00 78.25 117 ASP A C 1
ATOM 846 O O . ASP A 1 117 ? -23.942 7.242 49.864 1.00 78.25 117 ASP A O 1
ATOM 850 N N . GLU A 1 118 ? -24.278 6.648 47.727 1.00 80.50 118 GLU A N 1
ATOM 851 C CA . GLU A 1 118 ? -25.462 5.826 48.028 1.00 80.50 118 GLU A CA 1
ATOM 852 C C . GLU A 1 118 ? -25.066 4.527 48.729 1.00 80.50 118 GLU A C 1
ATOM 854 O O . GLU A 1 118 ? -25.722 4.127 49.690 1.00 80.50 118 GLU A O 1
ATOM 859 N N . GLU A 1 119 ? -23.975 3.887 48.308 1.00 80.31 119 GLU A N 1
ATOM 860 C CA . GLU A 1 119 ? -23.443 2.700 48.975 1.00 80.31 119 GLU A CA 1
ATOM 861 C C . GLU A 1 119 ? -23.007 3.024 50.411 1.00 80.31 119 GLU A C 1
ATOM 863 O O . GLU A 1 119 ? -23.392 2.311 51.336 1.00 80.31 119 GLU A O 1
ATOM 868 N N . LEU A 1 120 ? -22.312 4.147 50.630 1.00 88.06 120 LEU A N 1
ATOM 869 C CA . LEU A 1 120 ? -21.944 4.651 51.957 1.00 88.06 120 LEU A CA 1
ATOM 870 C C . LEU A 1 120 ? -23.182 4.974 52.803 1.00 88.06 120 LEU A C 1
ATOM 872 O O . LEU A 1 120 ? -23.229 4.636 53.985 1.00 88.06 120 LEU A O 1
ATOM 876 N N . THR A 1 121 ? -24.197 5.608 52.215 1.00 89.00 121 THR A N 1
ATOM 877 C CA . THR A 1 121 ? -25.452 5.925 52.912 1.00 89.00 121 THR A CA 1
ATOM 878 C C . THR A 1 121 ? -26.191 4.652 53.315 1.00 89.00 121 THR A C 1
ATOM 880 O O . THR A 1 121 ? -26.655 4.544 54.452 1.00 89.00 121 THR A O 1
ATOM 883 N N . ASN A 1 122 ? -26.250 3.656 52.429 1.00 88.94 122 ASN A N 1
ATOM 884 C CA . ASN A 1 122 ? -26.822 2.344 52.719 1.00 88.94 122 ASN A CA 1
ATOM 885 C C . ASN A 1 122 ? -26.021 1.614 53.802 1.00 88.94 122 ASN A C 1
ATOM 887 O O . ASN A 1 122 ? -26.610 1.070 54.733 1.00 88.94 122 ASN A O 1
ATOM 891 N N . LEU A 1 123 ? -24.689 1.671 53.749 1.00 91.38 123 LEU A N 1
ATOM 892 C CA . LEU A 1 123 ? -23.800 1.121 54.772 1.00 91.38 123 LEU A CA 1
ATOM 893 C C . LEU A 1 123 ? -24.075 1.775 56.136 1.00 91.38 123 LEU A C 1
ATOM 895 O O . LEU A 1 123 ? -24.310 1.080 57.124 1.00 91.38 123 LEU A O 1
ATOM 899 N N . LEU A 1 124 ? -24.119 3.108 56.194 1.00 93.12 124 LEU A N 1
ATOM 900 C CA . LEU A 1 124 ? -24.396 3.854 57.422 1.00 93.12 124 LEU A CA 1
ATOM 901 C C . LEU A 1 124 ? -25.805 3.557 57.955 1.00 93.12 124 LEU A C 1
ATOM 903 O O . LEU A 1 124 ? -26.003 3.435 59.165 1.00 93.12 124 LEU A O 1
ATOM 907 N N . SER A 1 125 ? -26.783 3.402 57.060 1.00 92.88 125 SER A N 1
ATOM 908 C CA . SER A 1 125 ? -28.137 2.969 57.404 1.00 92.88 125 SER A CA 1
ATOM 909 C C . SER A 1 125 ? -28.128 1.572 58.028 1.00 92.88 125 SER A C 1
ATOM 911 O O . SER A 1 125 ? -28.699 1.383 59.105 1.00 92.88 125 SER A O 1
ATOM 913 N N . PHE A 1 126 ? -27.414 0.607 57.438 1.00 95.00 126 PHE A N 1
ATOM 914 C CA . PHE A 1 126 ? -27.271 -0.738 57.999 1.00 95.00 126 PHE A CA 1
ATOM 915 C C . PHE A 1 126 ? -26.552 -0.736 59.352 1.00 95.00 126 PHE A C 1
ATOM 917 O O . PHE A 1 126 ? -27.007 -1.414 60.272 1.00 95.00 126 PHE A O 1
ATOM 924 N N . GLN A 1 127 ? -25.499 0.069 59.521 1.00 92.94 127 GLN A N 1
ATOM 925 C CA . GLN A 1 127 ? -24.809 0.237 60.806 1.00 92.94 127 GLN A CA 1
ATOM 926 C C . GLN A 1 127 ? -25.746 0.786 61.887 1.00 92.94 127 GLN A C 1
ATOM 928 O O . GLN A 1 127 ? -25.865 0.198 62.960 1.00 92.94 127 GLN A O 1
ATOM 933 N N . ARG A 1 128 ? -26.485 1.863 61.591 1.00 92.94 128 ARG A N 1
ATOM 934 C CA . ARG A 1 128 ? -27.470 2.438 62.522 1.00 92.94 128 ARG A CA 1
ATOM 935 C C . ARG A 1 128 ? -28.599 1.463 62.846 1.00 92.94 128 ARG A C 1
ATOM 937 O O . ARG A 1 128 ? -29.020 1.376 63.997 1.00 92.94 128 ARG A O 1
ATOM 944 N N . SER A 1 129 ? -29.077 0.719 61.852 1.00 93.44 129 SER A N 1
ATOM 945 C CA . SER A 1 129 ? -30.113 -0.305 62.030 1.00 93.44 129 SER A CA 1
ATOM 946 C C . SER A 1 129 ? -29.631 -1.438 62.939 1.00 93.44 129 SER A C 1
ATOM 948 O O . SER A 1 129 ? -30.375 -1.908 63.801 1.00 93.44 129 SER A O 1
ATOM 950 N N . PHE A 1 130 ? -28.369 -1.846 62.789 1.00 93.69 130 PHE A N 1
ATOM 951 C CA . PHE A 1 130 ? -27.736 -2.846 63.640 1.00 93.69 130 PHE A CA 1
ATOM 952 C C . PHE A 1 130 ? -27.584 -2.348 65.083 1.00 93.69 130 PHE A C 1
ATOM 954 O O . PHE A 1 130 ? -27.980 -3.044 66.015 1.00 93.69 130 PHE A O 1
ATOM 961 N N . GLU A 1 131 ? -27.106 -1.116 65.285 1.00 94.81 131 GLU A N 1
ATOM 962 C CA . GLU A 1 131 ? -27.025 -0.498 66.616 1.00 94.81 131 GLU A CA 1
ATOM 963 C C . GLU A 1 131 ? -28.395 -0.358 67.292 1.00 94.81 131 GLU A C 1
ATOM 965 O O . GLU A 1 131 ? -28.523 -0.575 68.499 1.00 94.81 131 GLU A O 1
ATOM 970 N N . ALA A 1 132 ? -29.425 0.017 66.528 1.00 91.75 132 ALA A N 1
ATOM 971 C CA . ALA A 1 132 ? -30.794 0.097 67.022 1.00 91.75 132 ALA A CA 1
ATOM 972 C C . ALA A 1 132 ? -31.321 -1.288 67.422 1.00 91.75 132 ALA A C 1
ATOM 974 O O . ALA A 1 132 ? -31.913 -1.427 68.490 1.00 91.75 132 ALA A O 1
ATOM 975 N N . SER A 1 133 ? -31.043 -2.317 66.615 1.00 93.38 133 SER A N 1
ATOM 976 C CA . SER A 1 133 ? -31.402 -3.708 66.920 1.00 93.38 133 SER A CA 1
ATOM 977 C C . SER A 1 133 ? -30.698 -4.207 68.185 1.00 93.38 133 SER A C 1
ATOM 979 O O . SER A 1 133 ? -31.337 -4.808 69.045 1.00 93.38 133 SER A O 1
ATOM 981 N N . ALA A 1 134 ? -29.409 -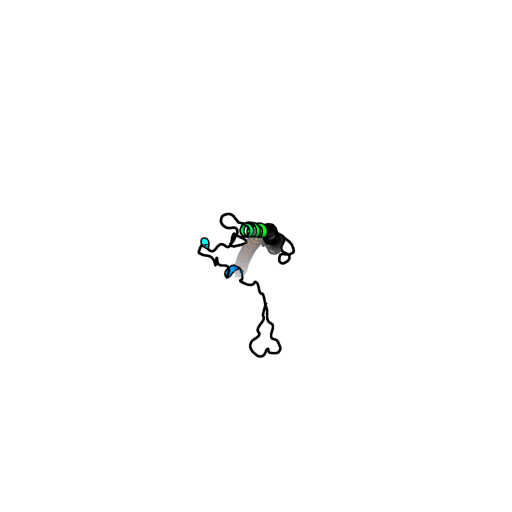3.894 68.352 1.00 93.44 134 ALA A N 1
ATOM 982 C CA . ALA A 1 134 ? -28.648 -4.227 69.554 1.00 93.44 134 ALA A CA 1
ATOM 983 C C . ALA A 1 134 ? -29.231 -3.550 70.806 1.00 93.44 134 ALA A C 1
ATOM 985 O O . ALA A 1 134 ? -29.452 -4.217 71.813 1.00 93.44 134 ALA A O 1
ATOM 986 N N . ARG A 1 135 ? -29.570 -2.255 70.731 1.00 90.12 135 ARG A N 1
ATOM 987 C CA . ARG A 1 135 ? -30.257 -1.545 71.825 1.00 90.12 135 ARG A CA 1
ATOM 988 C C . ARG A 1 135 ? -31.626 -2.139 72.141 1.00 90.12 135 ARG A C 1
ATOM 990 O O . ARG A 1 135 ? -31.977 -2.249 73.309 1.00 90.12 135 ARG A O 1
ATOM 997 N N . MET A 1 136 ? -32.393 -2.534 71.128 1.00 90.56 136 MET A N 1
ATOM 998 C CA . MET A 1 136 ? -33.702 -3.160 71.322 1.00 90.56 136 MET A CA 1
ATOM 999 C C . MET A 1 136 ? -33.580 -4.500 72.061 1.00 90.56 136 MET A C 1
ATOM 1001 O O . MET A 1 136 ? -34.395 -4.786 72.934 1.00 90.56 136 MET A O 1
ATOM 1005 N N . ILE A 1 137 ? -32.531 -5.278 71.771 1.00 91.00 137 ILE A N 1
ATOM 1006 C CA . ILE A 1 137 ? -32.190 -6.504 72.506 1.00 91.00 137 ILE A CA 1
ATOM 1007 C C . ILE A 1 137 ? -31.813 -6.183 73.955 1.00 91.00 137 ILE A C 1
ATOM 1009 O O . ILE A 1 137 ? -32.314 -6.844 74.858 1.00 91.00 137 ILE A O 1
ATOM 1013 N N . THR A 1 138 ? -30.990 -5.158 74.198 1.00 93.19 138 THR A N 1
ATOM 1014 C CA . THR A 1 138 ? -30.636 -4.733 75.563 1.00 93.19 138 THR A CA 1
ATOM 1015 C C . THR A 1 138 ? -31.868 -4.326 76.368 1.00 93.19 138 THR A C 1
ATOM 1017 O O . THR A 1 138 ? -32.047 -4.792 77.485 1.00 93.19 138 THR A O 1
ATOM 1020 N N . VAL A 1 139 ? -32.765 -3.526 75.787 1.00 90.81 139 VAL A N 1
ATOM 1021 C CA . VAL A 1 139 ? -34.014 -3.121 76.451 1.00 90.81 139 VAL A CA 1
ATOM 1022 C C . VAL A 1 139 ? -34.923 -4.326 76.699 1.00 90.81 139 VAL A C 1
ATOM 1024 O O . VAL A 1 139 ? -35.530 -4.431 77.759 1.00 90.81 139 VAL A O 1
ATOM 1027 N N . ALA A 1 140 ? -35.018 -5.262 75.752 1.00 89.56 140 ALA A N 1
ATOM 1028 C CA . ALA A 1 140 ? -35.779 -6.492 75.955 1.00 89.56 140 ALA A CA 1
ATOM 1029 C C . ALA A 1 140 ? -35.199 -7.344 77.098 1.00 89.56 140 ALA A C 1
ATOM 1031 O O . ALA A 1 140 ? -35.970 -7.881 77.892 1.00 89.56 140 ALA A O 1
ATOM 1032 N N . ASP A 1 141 ? -33.870 -7.430 77.212 1.00 89.69 141 ASP A N 1
ATOM 1033 C CA . ASP A 1 141 ? -33.184 -8.120 78.310 1.00 89.69 141 ASP A CA 1
ATOM 1034 C C . ASP A 1 141 ? -33.441 -7.430 79.661 1.00 89.69 141 ASP A C 1
ATOM 1036 O O . ASP A 1 141 ? -33.825 -8.086 80.628 1.00 89.69 141 ASP A O 1
ATOM 1040 N N . GLU A 1 142 ? -33.364 -6.098 79.720 1.00 8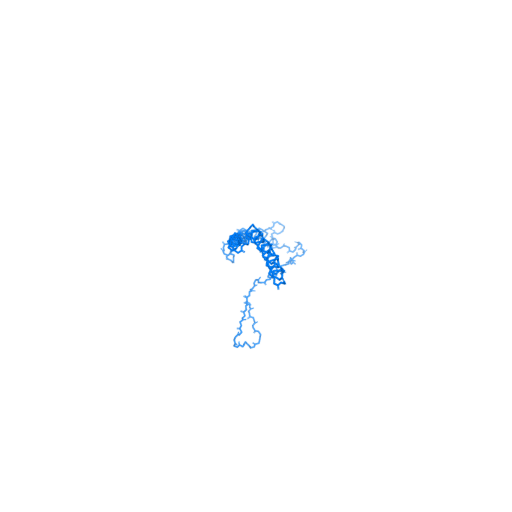9.25 142 GLU A N 1
ATOM 1041 C CA . GLU A 1 142 ? -33.695 -5.308 80.918 1.00 89.25 142 GLU A CA 1
ATOM 1042 C C . GLU A 1 142 ? -35.156 -5.501 81.360 1.00 89.25 142 GLU A C 1
ATOM 1044 O O . GLU A 1 142 ? -35.444 -5.696 82.547 1.00 89.25 142 GLU A O 1
ATOM 1049 N N . LEU A 1 143 ? -36.100 -5.494 80.414 1.00 87.81 143 LEU A N 1
ATOM 1050 C CA . LEU A 1 143 ? -37.514 -5.756 80.693 1.00 87.81 143 LEU A CA 1
ATOM 1051 C C . LEU A 1 143 ? -37.737 -7.194 81.174 1.00 87.81 143 LEU A C 1
ATOM 1053 O O . LEU A 1 143 ? -38.524 -7.417 82.099 1.00 87.81 143 LEU A O 1
ATOM 1057 N N . MET A 1 144 ? -37.033 -8.167 80.589 1.00 86.81 144 MET A N 1
ATOM 1058 C CA . MET A 1 144 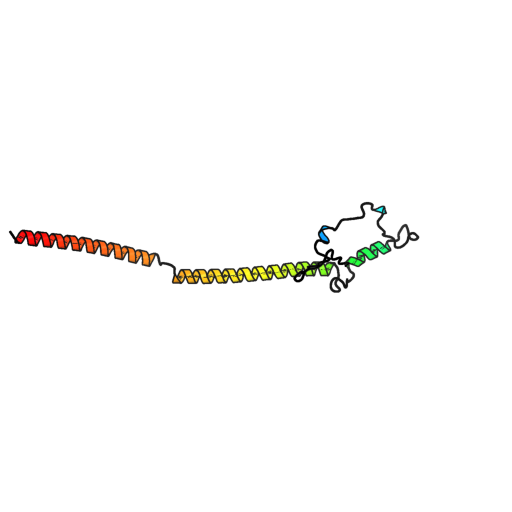? -37.108 -9.569 80.999 1.00 86.81 144 MET A CA 1
ATOM 1059 C C . MET A 1 144 ? -36.567 -9.754 82.423 1.00 86.81 144 MET A C 1
ATOM 1061 O O . MET A 1 144 ? -37.225 -10.388 83.250 1.00 86.81 144 MET A O 1
ATOM 1065 N N . GLN A 1 145 ? -35.433 -9.132 82.751 1.00 87.56 145 GLN A N 1
ATOM 1066 C CA . GLN A 1 145 ? -34.878 -9.119 84.107 1.00 87.56 145 GLN A CA 1
ATOM 1067 C C . GLN A 1 145 ? -35.825 -8.442 85.110 1.00 87.56 145 GLN A C 1
ATOM 1069 O O . GLN A 1 145 ? -36.029 -8.964 86.205 1.00 87.56 145 GLN A O 1
ATOM 1074 N N . THR A 1 146 ? -36.465 -7.331 84.733 1.00 85.62 146 THR A N 1
ATOM 1075 C CA . THR A 1 146 ? -37.439 -6.624 85.588 1.00 85.62 146 THR A CA 1
ATOM 1076 C C . THR A 1 146 ? -38.673 -7.487 85.874 1.00 85.62 146 THR A C 1
ATOM 1078 O O . THR A 1 146 ? -39.098 -7.600 87.023 1.00 85.62 146 THR A O 1
ATOM 1081 N N . MET A 1 147 ? -39.229 -8.150 84.853 1.00 81.75 147 MET A N 1
ATOM 1082 C CA . MET A 1 147 ? -40.354 -9.084 85.010 1.00 81.75 147 MET A CA 1
ATOM 1083 C C . MET A 1 147 ? -39.993 -10.260 85.928 1.00 81.75 147 MET A C 1
ATOM 1085 O O . MET A 1 147 ? -40.781 -10.627 86.799 1.00 81.75 147 MET A O 1
ATOM 1089 N N . LEU A 1 148 ? -38.790 -10.823 85.778 1.00 82.06 148 LEU A N 1
ATOM 1090 C CA . LEU A 1 148 ? -38.291 -11.896 86.644 1.00 82.06 148 LEU A CA 1
ATOM 1091 C C . LEU A 1 148 ? -38.058 -11.428 88.090 1.00 82.06 148 LEU A C 1
ATOM 1093 O O . LEU A 1 148 ? -38.283 -12.202 89.020 1.00 82.06 148 LEU A O 1
ATOM 1097 N N . ALA A 1 149 ? -37.639 -10.177 88.294 1.00 80.50 149 ALA A N 1
ATOM 1098 C CA . ALA A 1 149 ? -37.426 -9.598 89.618 1.00 80.50 149 ALA A CA 1
ATOM 1099 C C . ALA A 1 149 ? -38.738 -9.291 90.363 1.00 80.50 149 ALA A C 1
ATOM 1101 O O . ALA A 1 149 ? -38.778 -9.441 91.580 1.00 80.50 149 ALA A O 1
ATOM 1102 N N . MET A 1 150 ? -39.809 -8.901 89.656 1.00 74.31 150 MET A N 1
ATOM 1103 C CA . MET A 1 150 ? -41.142 -8.688 90.250 1.00 74.31 150 MET A CA 1
ATOM 1104 C C . MET A 1 150 ? -41.911 -9.990 90.522 1.00 74.31 150 MET A C 1
ATOM 1106 O O . MET A 1 150 ? -42.842 -9.993 91.321 1.00 74.31 150 MET A O 1
ATOM 1110 N N . GLY A 1 151 ? -41.563 -11.086 89.841 1.00 67.75 151 GLY A N 1
ATOM 1111 C CA . GLY A 1 151 ? -42.207 -12.398 89.983 1.00 67.75 151 GLY A CA 1
ATOM 1112 C C . GLY A 1 151 ? -41.709 -13.254 91.156 1.00 67.75 151 GLY A C 1
ATOM 1113 O O . GLY A 1 151 ? -41.987 -14.453 91.177 1.00 67.75 151 GLY A O 1
ATOM 1114 N N . ARG A 1 152 ? -40.957 -12.675 92.098 1.00 51.88 152 ARG A N 1
ATOM 1115 C CA . ARG A 1 152 ? -40.483 -13.310 93.339 1.00 51.88 152 ARG A CA 1
ATOM 1116 C C . ARG A 1 152 ? -41.092 -12.625 94.552 1.00 51.88 152 ARG A C 1
ATOM 1118 O O . ARG A 1 152 ? -41.306 -13.347 95.548 1.00 51.88 152 ARG A O 1
#

Radius of gyration: 43.61 Å; chains: 1; bounding box: 73×44×131 Å

Sequence (152 aa):
LDVVINGTPAAGDVFYVNAQKGAAQQFAVALSDTDKIAAASTAAGIPGNNTNALNLVAIHTNRHVDLGNVTLNDYHTITIGDVGSATQESTQALHSKQLEVDQLTALRESVSGVSLDEELTNLLSFQRSFEASARMITVADELMQTMLAMGR

Secondary structure (DSSP, 8-state):
------S-PPTT------TTTTGGGG-------GGG---SSSGGGTTT--HHHHHHHHHHHS-BGGGTSB-HHHHHHHHHHHHHHHHHHHHHHHHHHHHHHHHHHHHHHHHH---HHHHHHHHHHHHHHHHHHHHHHHHHHHHHHHHHHHT-

Foldseek 3Di:
DDDDDPDDDDPPDDDDDDPCVCVVVPDDDPDPDPVPPPQAPDPVCPPPHRPVVVVVVCQQVAFDVVLVRHGPVVSVVVVVVVVVVVVVVVVVVVVVVVVVVVVVVVVCCVVVPDDVVVVVVVVVVVVVVVVVVVVVVVVVVVVVVVVVVVVD